Protein AF-A0A2D4J3Z2-F1 (afdb_monomer_lite)

Structure (mmCIF, N/CA/C/O backbone):
data_AF-A0A2D4J3Z2-F1
#
_entry.id   AF-A0A2D4J3Z2-F1
#
loop_
_atom_site.group_PDB
_atom_site.id
_atom_site.type_symbol
_atom_site.label_atom_id
_atom_site.label_alt_id
_atom_site.label_comp_id
_atom_site.label_asym_id
_atom_site.label_entity_id
_atom_site.label_seq_id
_atom_site.pdbx_PDB_ins_code
_atom_site.Cartn_x
_atom_site.Cartn_y
_atom_site.Cartn_z
_atom_site.occupancy
_atom_site.B_iso_or_equiv
_atom_site.auth_seq_id
_atom_site.auth_comp_id
_atom_site.auth_asym_id
_atom_site.auth_atom_id
_atom_site.pdbx_PDB_model_num
ATOM 1 N N . HIS A 1 1 ? -39.615 45.352 57.854 1.00 36.78 1 HIS A N 1
ATOM 2 C CA . HIS A 1 1 ? -40.817 44.498 57.747 1.00 36.78 1 HIS A CA 1
ATOM 3 C C . HIS A 1 1 ? -41.116 44.339 56.258 1.00 36.78 1 HIS A C 1
ATOM 5 O O . HIS A 1 1 ? -41.434 45.334 55.634 1.00 36.78 1 HIS A O 1
ATOM 11 N N . ALA A 1 2 ? -40.663 43.279 55.585 1.00 36.31 2 ALA A N 1
ATOM 12 C CA . ALA A 1 2 ? -41.129 41.881 55.626 1.00 36.31 2 ALA A CA 1
ATOM 13 C C . ALA A 1 2 ? -42.426 41.655 54.816 1.00 36.31 2 ALA A C 1
ATOM 15 O O . ALA A 1 2 ? -43.430 42.301 55.087 1.00 36.31 2 ALA A O 1
ATOM 16 N N . GLY A 1 3 ? -42.370 40.702 53.870 1.00 33.03 3 GLY A N 1
ATOM 17 C CA . GLY A 1 3 ? -43.503 40.139 53.111 1.00 33.03 3 GLY A CA 1
ATOM 18 C C . GLY A 1 3 ? -43.279 40.189 51.590 1.00 33.03 3 GLY A C 1
ATOM 19 O O . GLY A 1 3 ? -43.620 41.178 50.965 1.00 33.03 3 GLY A O 1
ATOM 20 N N . SER A 1 4 ? -42.522 39.285 50.957 1.00 42.84 4 SER A N 1
ATOM 21 C CA . SER A 1 4 ? -42.882 37.905 50.560 1.00 42.84 4 SER A CA 1
ATOM 22 C C . SER A 1 4 ? -44.196 37.770 49.775 1.00 42.84 4 SER A C 1
ATOM 24 O O . SER A 1 4 ? -45.280 37.807 50.353 1.00 42.84 4 SER A O 1
ATOM 26 N N . ASN A 1 5 ? -44.091 37.466 48.477 1.00 34.06 5 ASN A N 1
ATOM 27 C CA . ASN A 1 5 ? -45.040 36.570 47.821 1.00 34.06 5 ASN A CA 1
ATOM 28 C C . ASN A 1 5 ? -44.344 35.735 46.738 1.00 34.06 5 ASN A C 1
ATOM 30 O O . ASN A 1 5 ? -43.561 36.247 45.941 1.00 34.06 5 ASN A O 1
ATOM 34 N N . ALA A 1 6 ? -44.613 34.433 46.781 1.00 47.19 6 ALA A N 1
ATOM 35 C CA . ALA A 1 6 ? -44.009 33.382 45.982 1.00 47.19 6 ALA A CA 1
ATOM 36 C C . ALA A 1 6 ? -44.946 32.937 44.854 1.00 47.19 6 ALA A C 1
ATOM 38 O O . ALA A 1 6 ? -46.160 32.900 45.043 1.00 47.19 6 ALA A O 1
ATOM 39 N N . LYS A 1 7 ? -44.346 32.554 43.721 1.00 41.69 7 LYS A N 1
ATOM 40 C CA . LYS A 1 7 ? -44.797 31.639 42.644 1.00 41.69 7 LYS A CA 1
ATOM 41 C C . LYS A 1 7 ? -43.914 32.003 41.436 1.00 41.69 7 LYS A C 1
ATOM 43 O O . LYS A 1 7 ? -43.769 33.182 41.145 1.00 41.69 7 LYS A O 1
ATOM 48 N N . LYS A 1 8 ? -43.281 31.099 40.687 1.00 41.03 8 LYS A N 1
ATOM 49 C CA . LYS A 1 8 ? -43.836 29.953 39.953 1.00 41.03 8 LYS A CA 1
ATOM 50 C C . LYS A 1 8 ? -42.706 28.970 39.607 1.00 41.03 8 LYS A C 1
ATOM 52 O O . LYS A 1 8 ? -41.550 29.361 39.477 1.00 41.03 8 LYS A O 1
ATOM 57 N N . GLU A 1 9 ? -43.103 27.717 39.471 1.00 39.44 9 GLU A N 1
ATOM 58 C CA . GLU A 1 9 ? -42.341 26.520 39.116 1.00 39.44 9 GLU A CA 1
ATOM 59 C C . GLU A 1 9 ? -41.675 26.606 37.731 1.00 39.44 9 GLU A C 1
ATOM 61 O O . GLU A 1 9 ? -42.229 27.232 36.832 1.00 39.44 9 GLU A O 1
ATOM 66 N N . ALA A 1 10 ? -40.546 25.912 37.546 1.00 36.78 10 ALA A N 1
ATOM 67 C CA . ALA A 1 10 ? -40.244 25.128 36.341 1.00 36.78 10 ALA A CA 1
ATOM 68 C C . ALA A 1 10 ? -38.898 24.407 36.508 1.00 36.78 10 ALA A C 1
ATOM 70 O O . ALA A 1 10 ? -37.820 24.989 36.403 1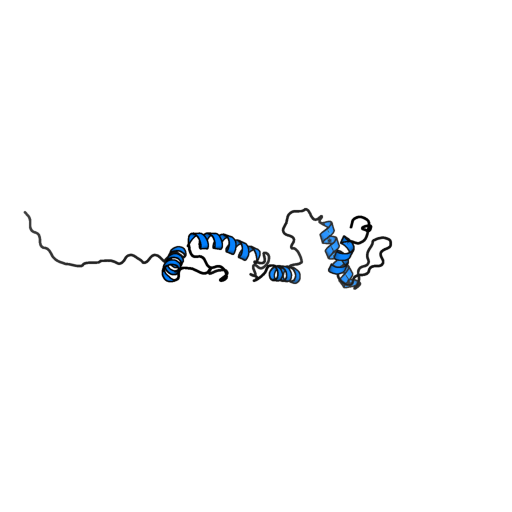.00 36.78 10 ALA A O 1
ATOM 71 N N . THR A 1 11 ? -38.990 23.106 36.754 1.00 48.47 11 THR A N 1
ATOM 72 C CA . THR A 1 11 ? -37.923 22.125 36.579 1.00 48.47 11 THR A CA 1
ATOM 73 C C . THR A 1 11 ? -37.389 22.208 35.149 1.00 48.47 11 THR A C 1
ATOM 75 O O . THR A 1 11 ? -38.093 21.862 34.205 1.00 48.47 11 THR A O 1
ATOM 78 N N . ALA A 1 12 ? -36.140 22.635 34.981 1.00 38.44 12 ALA A N 1
ATOM 79 C CA . ALA A 1 12 ? -35.404 22.494 33.731 1.00 38.44 12 ALA A CA 1
ATOM 80 C C . ALA A 1 12 ? -34.186 21.603 33.987 1.00 38.44 12 ALA A C 1
ATOM 82 O O . ALA A 1 12 ? -33.079 22.076 34.238 1.00 38.44 12 ALA A O 1
ATOM 83 N N . LEU A 1 13 ? -34.409 20.287 33.934 1.00 46.94 13 LEU A N 1
ATOM 84 C CA . LEU A 1 13 ? -33.340 19.324 33.688 1.00 46.94 13 LEU A CA 1
ATOM 85 C C . LEU A 1 13 ? -32.923 19.508 32.219 1.00 46.94 13 LEU A C 1
ATOM 87 O O . LEU A 1 13 ? -33.431 18.845 31.318 1.00 46.94 13 LEU A O 1
ATOM 91 N N . ALA A 1 14 ? -32.065 20.494 31.966 1.00 40.78 14 ALA A N 1
ATOM 92 C CA . ALA A 1 14 ? -31.481 20.713 30.653 1.00 40.78 14 ALA A CA 1
ATOM 93 C C . ALA A 1 14 ? -30.389 19.661 30.437 1.00 40.78 14 ALA A C 1
ATOM 95 O O . ALA A 1 14 ? -29.304 19.716 31.015 1.00 40.78 14 ALA A O 1
ATOM 96 N N . THR A 1 15 ? -30.744 18.663 29.636 1.00 45.69 15 THR A N 1
ATOM 97 C CA . THR A 1 15 ? -29.889 17.621 29.078 1.00 45.69 15 THR A CA 1
ATOM 98 C C . THR A 1 15 ? -28.578 18.226 28.574 1.00 45.69 15 THR A C 1
ATOM 100 O O . THR A 1 15 ? -28.581 19.105 27.714 1.00 45.69 15 THR A O 1
ATOM 103 N N . ALA A 1 16 ? -27.457 17.763 29.131 1.00 46.62 16 ALA A N 1
ATOM 104 C CA . ALA A 1 16 ? -26.128 18.140 28.674 1.00 46.62 16 ALA A CA 1
ATOM 105 C C . ALA A 1 16 ? -25.961 17.804 27.174 1.00 46.62 16 ALA A C 1
ATOM 107 O O . ALA A 1 16 ? -26.486 16.778 26.725 1.00 46.62 16 ALA A O 1
ATOM 108 N N . PRO A 1 17 ? -25.226 18.622 26.396 1.00 49.53 17 PRO A N 1
ATOM 109 C CA . PRO A 1 17 ? -24.948 18.325 25.000 1.00 49.53 17 PRO A CA 1
ATOM 110 C C . PRO A 1 17 ? -24.193 17.000 24.929 1.00 49.53 17 PRO A C 1
ATOM 112 O O . PRO A 1 17 ? -23.144 16.845 25.553 1.00 49.53 17 PRO A O 1
ATOM 115 N N . SER A 1 18 ? -24.739 16.038 24.191 1.00 50.91 18 SER A N 1
ATOM 116 C CA . SER A 1 18 ? -24.077 14.772 23.908 1.00 50.91 18 SER A CA 1
ATOM 117 C C . SER A 1 18 ? -22.764 15.070 23.187 1.00 50.91 18 SER A C 1
ATOM 119 O O . SER A 1 18 ? -22.762 15.452 22.017 1.00 50.91 18 SER A O 1
ATOM 121 N N . THR A 1 19 ? -21.648 14.948 23.900 1.00 57.59 19 THR A N 1
ATOM 122 C CA . THR A 1 19 ? -20.306 14.981 23.322 1.00 57.59 19 THR A CA 1
ATOM 123 C C . THR A 1 19 ? -20.270 13.964 22.179 1.00 57.59 19 THR A C 1
ATOM 125 O O . THR A 1 19 ? -20.755 12.844 22.373 1.00 57.59 19 THR A O 1
ATOM 128 N N . PRO A 1 20 ? -19.756 14.308 20.981 1.00 57.22 20 PRO A N 1
ATOM 129 C CA . PRO A 1 20 ? -19.585 13.319 19.928 1.00 57.22 20 PRO A CA 1
ATOM 130 C C . PRO A 1 20 ? -18.713 12.199 20.492 1.00 57.22 20 PRO A C 1
ATOM 132 O O . PRO A 1 20 ? -17.573 12.449 20.881 1.00 57.22 20 PRO A O 1
ATOM 135 N N . ALA A 1 21 ? -19.292 11.000 20.600 1.00 68.81 21 ALA A N 1
ATOM 136 C CA . ALA A 1 21 ? -18.609 9.840 21.148 1.00 68.81 21 ALA A CA 1
ATOM 137 C C . ALA A 1 21 ? -17.276 9.678 20.418 1.00 68.81 21 ALA A C 1
ATOM 139 O O . ALA A 1 21 ? -17.223 9.599 19.185 1.00 68.81 21 ALA A O 1
ATOM 140 N N . THR A 1 22 ? -16.194 9.690 21.182 1.00 84.75 22 THR A N 1
ATOM 141 C CA . THR A 1 22 ? -14.853 9.498 20.654 1.00 84.75 22 THR A CA 1
ATOM 142 C C . THR A 1 22 ? -14.777 8.133 19.954 1.00 84.75 22 THR A C 1
ATOM 144 O O . THR A 1 22 ? -15.471 7.187 20.348 1.00 84.75 22 THR A O 1
ATOM 147 N N . PRO A 1 23 ? -13.924 7.974 18.925 1.00 87.25 23 PRO A N 1
ATOM 148 C CA . PRO A 1 23 ? -13.735 6.681 18.265 1.00 87.25 23 PRO A CA 1
ATOM 149 C C . PRO A 1 23 ? -13.405 5.556 19.258 1.00 87.25 23 PRO A C 1
ATOM 151 O O . PRO A 1 23 ? -13.838 4.419 19.090 1.00 87.25 23 PRO A O 1
ATOM 154 N N . GLU A 1 24 ? -12.691 5.894 20.335 1.00 90.19 24 GLU A N 1
ATOM 155 C CA . GLU A 1 24 ? -12.331 4.978 21.415 1.00 90.19 24 GLU A CA 1
ATOM 156 C C . GLU A 1 24 ? -13.558 4.488 22.198 1.00 90.19 24 GLU A C 1
ATOM 158 O O . GLU A 1 24 ? -13.679 3.282 22.415 1.00 90.19 24 GLU A O 1
ATOM 163 N N . GLU A 1 25 ? -14.497 5.368 22.554 1.00 92.06 25 GLU A N 1
ATOM 164 C CA . GLU A 1 25 ? -15.755 4.994 23.225 1.00 92.06 25 GLU A CA 1
ATOM 165 C C . GLU A 1 25 ? -16.629 4.102 22.336 1.00 92.06 25 GLU A C 1
ATOM 167 O O . GLU A 1 25 ? -17.225 3.130 22.808 1.00 92.06 25 GLU A O 1
ATOM 172 N N . GLN A 1 26 ? -16.673 4.378 21.030 1.00 93.12 26 GLN A N 1
ATOM 173 C CA . GLN A 1 26 ? -17.387 3.526 20.080 1.00 93.12 26 GLN A CA 1
ATOM 174 C C . GLN A 1 26 ? -16.783 2.115 20.035 1.00 93.12 26 GLN A C 1
ATOM 176 O O . GLN A 1 26 ? -17.516 1.124 20.084 1.00 93.12 26 GLN A O 1
ATOM 181 N N . TRP A 1 27 ? -15.454 1.998 19.981 1.00 94.50 27 TRP A N 1
ATOM 182 C CA . TRP A 1 27 ? -14.785 0.696 20.014 1.00 94.50 27 TRP A CA 1
ATOM 183 C C . TRP A 1 27 ? -14.975 -0.020 21.350 1.00 94.50 27 TRP A C 1
ATOM 185 O O . TRP A 1 27 ? -15.181 -1.231 21.347 1.00 94.50 27 TRP A O 1
ATOM 195 N N . GLN A 1 28 ? -14.951 0.702 22.477 1.00 94.50 28 GLN A N 1
ATOM 196 C CA . GLN A 1 28 ? -15.225 0.129 23.800 1.00 94.50 28 GLN A CA 1
ATOM 197 C C . GLN A 1 28 ? -16.616 -0.505 23.857 1.00 94.50 28 GLN A C 1
ATOM 199 O O . GLN A 1 28 ? -16.739 -1.641 24.313 1.00 94.50 28 GLN A O 1
ATOM 204 N N . ARG A 1 29 ? -17.645 0.180 23.344 1.00 94.94 29 ARG A N 1
ATOM 205 C CA . ARG A 1 29 ? -19.015 -0.359 23.288 1.00 94.94 29 ARG A CA 1
ATOM 206 C C . ARG A 1 29 ? -19.090 -1.624 22.436 1.00 94.94 29 ARG A C 1
ATOM 208 O O . ARG A 1 29 ? -19.598 -2.634 22.908 1.00 94.94 29 ARG A O 1
ATOM 215 N N . ILE A 1 30 ? -18.496 -1.604 21.239 1.00 94.31 30 ILE A N 1
ATOM 216 C CA . ILE A 1 30 ? -18.471 -2.770 20.340 1.00 94.31 30 ILE A CA 1
ATOM 217 C C . ILE A 1 30 ? -17.750 -3.955 20.991 1.00 94.31 30 ILE A C 1
ATOM 219 O O . ILE A 1 30 ? -18.227 -5.079 20.897 1.00 94.31 30 ILE A O 1
ATOM 223 N N . ILE A 1 31 ? -16.627 -3.723 21.672 1.00 95.31 31 ILE A N 1
ATOM 224 C CA . ILE A 1 31 ? -15.909 -4.780 22.393 1.00 95.31 31 ILE A CA 1
ATOM 225 C C . ILE A 1 31 ? -16.760 -5.334 23.540 1.00 95.31 31 ILE A C 1
ATOM 227 O O . ILE A 1 31 ? -16.778 -6.543 23.737 1.00 95.31 31 ILE A O 1
ATOM 231 N N . ASN A 1 32 ? -17.472 -4.487 24.284 1.00 94.81 32 ASN A N 1
ATOM 232 C CA . ASN A 1 32 ? -18.326 -4.940 25.382 1.00 94.81 32 ASN A CA 1
ATOM 233 C C . ASN A 1 32 ? -19.526 -5.768 24.888 1.00 94.81 32 ASN A C 1
ATOM 235 O O . ASN A 1 32 ? -19.910 -6.736 25.533 1.00 94.81 32 ASN A O 1
ATOM 239 N N . GLU A 1 33 ? -20.103 -5.404 23.740 1.00 96.00 33 GLU A N 1
ATOM 240 C CA . GLU A 1 33 ? -21.270 -6.085 23.162 1.00 96.00 33 GLU A CA 1
ATOM 241 C C . GLU A 1 33 ? -20.902 -7.326 22.334 1.00 96.00 33 GLU A C 1
ATOM 243 O O . GLU A 1 33 ? -21.590 -8.342 22.401 1.00 96.00 33 GLU A O 1
ATOM 248 N N . LYS A 1 34 ? -19.833 -7.253 21.529 1.00 94.81 34 LYS A N 1
ATOM 249 C CA . LYS A 1 34 ? -19.440 -8.286 20.550 1.00 94.81 34 LYS A CA 1
ATOM 250 C C . LYS A 1 34 ? -18.157 -9.036 20.914 1.00 94.81 34 LYS A C 1
ATOM 252 O O . LYS A 1 34 ? -17.786 -9.970 20.213 1.00 94.81 34 LYS A O 1
ATOM 257 N N . GLY A 1 35 ? -17.447 -8.625 21.962 1.00 94.69 35 GLY A N 1
ATOM 258 C CA . GLY A 1 35 ? -16.174 -9.214 22.396 1.00 94.69 35 GLY A CA 1
ATOM 259 C C . GLY A 1 35 ? -14.943 -8.756 21.604 1.00 94.69 35 GLY A C 1
ATOM 260 O O . GLY A 1 35 ? -13.816 -8.886 22.086 1.00 94.69 35 GLY A O 1
ATOM 261 N N . GLU A 1 36 ? -15.120 -8.198 20.404 1.00 95.31 36 GLU A N 1
ATOM 262 C CA . GLU A 1 36 ? -14.032 -7.728 19.549 1.00 95.31 36 GLU A CA 1
ATOM 263 C C . GLU A 1 36 ? -14.473 -6.632 18.574 1.00 95.31 36 GLU A C 1
ATOM 265 O O . GLU A 1 36 ? -15.648 -6.487 18.243 1.00 95.31 36 GLU A O 1
ATOM 270 N N . VAL A 1 37 ? -13.500 -5.871 18.081 1.00 96.38 37 VAL A N 1
ATOM 271 C CA . VAL A 1 37 ? -13.685 -4.818 17.079 1.00 96.38 37 VAL A CA 1
ATOM 272 C C . VAL A 1 37 ? -12.672 -4.995 15.949 1.00 96.38 37 VAL A C 1
ATOM 274 O O . VAL A 1 37 ? -11.491 -5.256 16.190 1.00 96.38 37 VAL A O 1
ATOM 277 N N . ALA A 1 38 ? -13.129 -4.860 14.704 1.00 96.25 38 ALA A N 1
ATOM 278 C CA . ALA A 1 38 ? -12.273 -4.882 13.522 1.00 96.25 38 ALA A CA 1
ATOM 279 C C . ALA A 1 38 ? -11.643 -3.507 13.270 1.00 96.25 38 ALA A C 1
ATOM 281 O O . ALA A 1 38 ? -12.263 -2.469 13.502 1.00 96.25 38 ALA A O 1
ATOM 282 N N . CYS A 1 39 ? -10.417 -3.487 12.749 1.00 94.56 39 CYS A N 1
ATOM 283 C CA . CYS A 1 39 ? -9.786 -2.251 12.308 1.00 94.56 39 CYS A CA 1
ATOM 284 C C . CYS A 1 39 ? -10.585 -1.612 11.158 1.00 94.56 39 CYS A C 1
ATOM 286 O O . CYS A 1 39 ? -10.739 -2.255 10.120 1.00 94.56 39 CYS A O 1
ATOM 288 N N . PRO A 1 40 ? -11.011 -0.340 11.266 1.00 92.38 40 PRO A N 1
ATOM 289 C CA . PRO A 1 40 ? -11.771 0.325 10.204 1.00 92.38 40 PRO A CA 1
ATOM 290 C C . PRO A 1 40 ? -10.927 0.611 8.952 1.00 92.38 40 PRO A C 1
ATOM 292 O O . PRO A 1 40 ? -11.468 0.813 7.872 1.00 92.38 40 PRO A O 1
ATOM 295 N N . THR A 1 41 ? -9.598 0.631 9.087 1.00 90.19 41 THR A N 1
ATOM 296 C CA . THR A 1 41 ? -8.672 0.942 7.993 1.00 90.19 41 THR A CA 1
ATOM 297 C C . THR A 1 41 ? -8.338 -0.282 7.149 1.00 90.19 41 THR A C 1
ATOM 299 O O . THR A 1 41 ? -8.313 -0.192 5.925 1.00 90.19 41 THR A O 1
ATOM 302 N N . CYS A 1 42 ? -8.045 -1.424 7.781 1.00 90.62 42 CYS A N 1
ATOM 303 C CA . CYS A 1 42 ? -7.653 -2.633 7.052 1.00 90.62 42 CYS A CA 1
ATOM 304 C C . CYS A 1 42 ? -8.731 -3.717 7.013 1.00 90.62 42 CYS A C 1
ATOM 306 O O . CYS A 1 42 ? -8.632 -4.605 6.171 1.00 90.62 42 CYS A O 1
ATOM 308 N N . GLY A 1 43 ? -9.707 -3.706 7.925 1.00 92.31 43 GLY A N 1
ATOM 309 C CA . GLY A 1 43 ? -10.748 -4.733 8.062 1.00 92.31 43 GLY A CA 1
ATOM 310 C C . GLY A 1 43 ? -10.252 -6.135 8.449 1.00 92.31 43 GLY A C 1
ATOM 311 O O . GLY A 1 43 ? -11.044 -6.952 8.895 1.00 92.31 43 GLY A O 1
ATOM 312 N N . MET A 1 44 ? -8.953 -6.417 8.305 1.00 90.88 44 MET A N 1
ATOM 313 C CA . MET A 1 44 ? -8.365 -7.752 8.462 1.00 90.88 44 MET A CA 1
ATOM 314 C C . MET A 1 44 ? -7.978 -8.096 9.900 1.00 90.88 44 MET A C 1
ATOM 316 O O . MET A 1 44 ? -7.901 -9.269 10.246 1.00 90.88 44 MET A O 1
ATOM 320 N N . ILE A 1 45 ? -7.690 -7.095 10.733 1.00 93.56 45 ILE A N 1
ATOM 321 C CA . ILE A 1 45 ? -7.248 -7.315 12.112 1.00 93.56 45 ILE A CA 1
ATOM 322 C C . ILE A 1 45 ? -8.387 -6.981 13.065 1.00 93.56 45 ILE A C 1
ATOM 324 O O . ILE A 1 45 ? -8.863 -5.844 13.081 1.00 93.56 45 ILE A O 1
ATOM 328 N N . THR A 1 46 ? -8.770 -7.947 13.898 1.00 96.25 46 THR A N 1
ATOM 329 C CA . THR A 1 46 ? -9.692 -7.745 15.019 1.00 96.25 46 THR A CA 1
ATOM 330 C C . THR A 1 46 ? -8.941 -7.723 16.347 1.00 96.25 46 THR A C 1
ATOM 332 O O . THR A 1 46 ? -7.868 -8.319 16.501 1.00 96.25 46 THR A O 1
ATOM 335 N N . ARG A 1 47 ? -9.455 -6.962 17.318 1.00 96.25 47 ARG A N 1
ATOM 336 C CA . ARG A 1 47 ? -8.871 -6.835 18.661 1.00 96.25 47 ARG A CA 1
ATOM 337 C C . ARG A 1 47 ? -9.960 -6.850 19.726 1.00 96.25 47 ARG A C 1
ATOM 339 O O . ARG A 1 47 ? -11.020 -6.265 19.548 1.00 96.25 47 ARG A O 1
ATOM 346 N N . LYS A 1 48 ? -9.647 -7.477 20.861 1.00 95.88 48 LYS A N 1
ATOM 347 C CA . LYS A 1 48 ? -10.531 -7.599 22.034 1.00 95.88 48 LYS A CA 1
ATOM 348 C C . LYS A 1 48 ? -10.386 -6.454 23.039 1.00 95.88 48 LYS A C 1
ATOM 350 O O . LYS A 1 48 ? -11.067 -6.428 24.049 1.00 95.88 48 LYS A O 1
ATOM 355 N N . THR A 1 49 ? -9.448 -5.532 22.815 1.00 94.75 49 THR A N 1
ATOM 356 C CA . THR A 1 49 ? -9.205 -4.385 23.699 1.00 94.75 49 THR A CA 1
ATOM 357 C C . THR A 1 49 ? -8.954 -3.129 22.878 1.00 94.75 49 THR A C 1
ATOM 359 O O . THR A 1 49 ? -8.326 -3.186 21.816 1.00 94.75 49 THR A O 1
ATOM 362 N N . VAL A 1 50 ? -9.393 -1.978 23.393 1.00 94.81 50 VAL A N 1
ATOM 363 C CA . VAL A 1 50 ? -9.166 -0.680 22.736 1.00 94.81 50 VAL A CA 1
ATOM 364 C C . VAL A 1 50 ? -7.687 -0.338 22.660 1.00 94.81 50 VAL A C 1
ATOM 366 O O . VAL A 1 50 ? -7.224 0.091 21.610 1.00 94.81 50 VAL A O 1
ATOM 369 N N . LEU A 1 51 ? -6.909 -0.627 23.707 1.00 94.19 51 LEU A N 1
ATOM 370 C CA . LEU A 1 51 ? -5.454 -0.454 23.672 1.00 94.19 51 LEU A CA 1
ATOM 371 C C . LEU A 1 51 ? -4.810 -1.294 22.553 1.00 94.19 51 LEU A C 1
ATOM 373 O O . LEU A 1 51 ? -3.923 -0.818 21.844 1.00 94.19 51 LEU A O 1
ATOM 377 N N . GLY A 1 52 ? -5.260 -2.542 22.383 1.00 94.62 52 GLY A N 1
ATOM 378 C CA . GLY A 1 52 ? -4.768 -3.43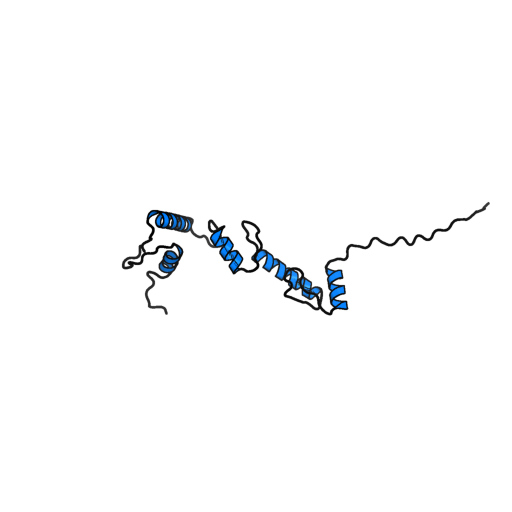3 21.335 1.00 94.62 52 GLY A CA 1
ATOM 379 C C . GLY A 1 52 ? -5.105 -2.925 19.935 1.00 94.62 52 GLY A C 1
ATOM 380 O O . GLY A 1 52 ? -4.258 -2.989 19.040 1.00 94.62 52 GLY A O 1
ATOM 381 N N . LEU A 1 53 ? -6.314 -2.384 19.749 1.00 95.88 53 LEU A N 1
ATOM 382 C CA . LEU A 1 53 ? -6.702 -1.745 18.494 1.00 95.88 53 LEU A CA 1
ATOM 383 C C . LEU A 1 53 ? -5.894 -0.467 18.241 1.00 95.88 53 LEU A C 1
ATOM 385 O O . LEU A 1 53 ? -5.366 -0.309 17.145 1.00 95.88 53 LEU A O 1
ATOM 389 N N . LYS A 1 54 ? -5.715 0.392 19.249 1.00 94.50 54 LYS A N 1
ATOM 390 C CA . LYS A 1 54 ? -4.954 1.647 19.146 1.00 94.50 54 LYS A CA 1
ATOM 391 C C . LYS A 1 54 ? -3.518 1.403 18.680 1.00 94.50 54 LYS A C 1
ATOM 393 O O . LYS A 1 54 ? -3.096 1.978 17.682 1.00 94.50 54 LYS A O 1
ATOM 398 N N . LYS A 1 55 ? -2.820 0.449 19.306 1.00 95.56 55 LYS A N 1
ATOM 399 C CA . LYS A 1 55 ? -1.475 0.018 18.875 1.00 95.56 55 LYS A CA 1
ATOM 400 C C . LYS A 1 55 ? -1.464 -0.503 17.439 1.00 95.56 55 LYS A C 1
ATOM 402 O O . LYS A 1 55 ? -0.548 -0.226 16.670 1.00 95.56 55 LYS A O 1
ATOM 407 N N . HIS A 1 56 ? -2.485 -1.273 17.057 1.00 94.81 56 HIS A N 1
ATOM 408 C CA . HIS A 1 56 ? -2.613 -1.729 15.678 1.00 94.81 56 HIS A CA 1
ATOM 409 C C . HIS A 1 56 ? -2.810 -0.560 14.707 1.00 94.81 56 HIS A C 1
ATOM 411 O O . HIS A 1 56 ? -2.207 -0.579 13.640 1.00 94.81 56 HIS A O 1
ATOM 417 N N . MET A 1 57 ? -3.603 0.453 15.058 1.00 95.06 57 MET A N 1
ATOM 418 C CA . MET A 1 57 ? -3.860 1.601 14.186 1.00 95.06 57 MET A CA 1
ATOM 419 C C . MET A 1 57 ? -2.593 2.391 13.867 1.00 95.06 57 MET A C 1
ATOM 421 O O . MET A 1 57 ? -2.416 2.777 12.716 1.00 95.06 57 MET A O 1
ATOM 425 N N . GLU A 1 58 ? -1.677 2.554 14.822 1.00 94.00 58 GLU A N 1
ATOM 426 C CA . GLU A 1 58 ? -0.383 3.208 14.572 1.00 94.00 58 GLU A CA 1
ATOM 427 C C . GLU A 1 58 ? 0.436 2.466 13.503 1.00 94.00 58 GLU A C 1
ATOM 429 O O . GLU A 1 58 ? 1.014 3.074 12.600 1.00 94.00 58 GLU A O 1
ATOM 434 N N . VAL A 1 59 ? 0.459 1.131 13.570 1.00 93.62 59 VAL A N 1
ATOM 435 C CA . VAL A 1 59 ? 1.148 0.286 12.580 1.00 93.62 59 VAL A CA 1
ATOM 436 C C . VAL A 1 59 ? 0.389 0.267 11.254 1.00 93.62 59 VAL A C 1
ATOM 438 O O . VAL A 1 59 ? 0.992 0.380 10.188 1.00 93.62 59 VAL A O 1
ATOM 441 N N . CYS A 1 60 ? -0.936 0.151 11.305 1.00 93.81 60 CYS A N 1
ATOM 442 C CA . CYS A 1 60 ? -1.799 0.123 10.134 1.00 93.81 60 CYS A CA 1
ATOM 443 C C . CYS A 1 60 ? -1.689 1.424 9.337 1.00 93.81 60 CYS A C 1
ATOM 445 O O . CYS A 1 60 ? -1.592 1.377 8.114 1.00 93.81 60 CYS A O 1
ATOM 447 N N . GLN A 1 61 ? -1.636 2.570 10.015 1.00 91.62 61 GLN A N 1
ATOM 448 C CA . GLN A 1 61 ? -1.445 3.871 9.386 1.00 91.62 61 GLN A CA 1
ATOM 449 C C . GLN A 1 61 ? -0.092 3.941 8.670 1.00 91.62 61 GLN A C 1
ATOM 451 O O . GLN A 1 61 ? -0.046 4.262 7.486 1.00 91.62 61 GLN A O 1
ATOM 456 N N . LYS A 1 62 ? 0.998 3.527 9.331 1.00 91.00 62 LYS A N 1
ATOM 457 C CA . LYS A 1 62 ? 2.328 3.459 8.698 1.00 91.00 62 LYS A CA 1
ATOM 458 C C . LYS A 1 62 ? 2.333 2.566 7.458 1.00 91.00 62 LYS A C 1
ATOM 460 O O . LYS A 1 62 ? 2.948 2.916 6.454 1.00 91.00 62 LYS A O 1
ATOM 465 N N . LEU A 1 63 ? 1.635 1.430 7.504 1.00 91.06 63 LEU A N 1
ATOM 466 C CA . LEU A 1 63 ? 1.485 0.554 6.343 1.00 91.06 63 LEU A CA 1
ATOM 467 C C . LEU A 1 63 ? 0.673 1.220 5.227 1.00 91.06 63 LEU A C 1
ATOM 469 O O . LEU A 1 63 ? 1.076 1.140 4.071 1.00 91.06 63 LEU A O 1
ATOM 473 N N . GLN A 1 64 ? -0.424 1.912 5.542 1.00 90.56 64 GLN A N 1
ATOM 474 C CA . GLN A 1 64 ? -1.183 2.674 4.545 1.00 90.56 64 GLN A CA 1
ATOM 475 C C . GLN A 1 64 ? -0.323 3.759 3.894 1.00 90.56 64 GLN A C 1
ATOM 477 O O . GLN A 1 64 ? -0.350 3.904 2.674 1.00 90.56 64 GLN A O 1
ATOM 482 N N . ASP A 1 65 ? 0.475 4.491 4.666 1.00 88.94 65 ASP A N 1
ATOM 483 C CA . ASP A 1 65 ? 1.352 5.522 4.110 1.00 88.94 65 ASP A CA 1
ATOM 484 C C . ASP A 1 65 ? 2.484 4.922 3.269 1.00 88.94 65 ASP A C 1
ATOM 486 O O . ASP A 1 65 ? 2.798 5.447 2.202 1.00 88.94 65 ASP A O 1
ATOM 490 N N . ALA A 1 66 ? 3.022 3.763 3.659 1.00 89.50 66 ALA A N 1
ATOM 491 C CA . ALA A 1 66 ? 3.988 3.021 2.846 1.00 89.50 66 ALA A CA 1
ATOM 492 C C . ALA A 1 66 ? 3.396 2.489 1.526 1.00 89.50 66 ALA A C 1
ATOM 494 O O . ALA A 1 66 ? 4.136 2.225 0.578 1.00 89.50 66 ALA A O 1
ATOM 495 N N . LEU A 1 67 ? 2.072 2.324 1.454 1.00 92.75 67 LEU A N 1
ATOM 496 C CA . LEU A 1 67 ? 1.341 1.918 0.251 1.00 92.75 67 LEU A CA 1
ATOM 497 C C . LEU A 1 67 ? 0.787 3.105 -0.549 1.00 92.75 67 LEU A C 1
ATOM 499 O O . LEU A 1 67 ? 0.087 2.906 -1.546 1.00 92.75 67 LEU A O 1
ATOM 503 N N . LYS A 1 68 ? 1.108 4.337 -0.152 1.00 92.50 68 LYS A N 1
ATOM 504 C CA . LYS A 1 68 ? 0.724 5.553 -0.861 1.00 92.50 68 LYS A CA 1
ATOM 505 C C . LYS A 1 68 ? 1.863 6.018 -1.765 1.00 92.50 68 LYS A C 1
ATOM 507 O O . LYS A 1 68 ? 3.018 6.110 -1.358 1.00 92.50 68 LYS A O 1
ATOM 512 N N . CYS A 1 69 ? 1.539 6.344 -3.011 1.00 90.81 69 CYS A N 1
ATOM 513 C CA . CYS A 1 69 ? 2.514 6.893 -3.942 1.00 90.81 69 CYS A CA 1
ATOM 514 C C . CYS A 1 69 ? 2.939 8.292 -3.508 1.00 90.81 69 CYS A C 1
ATOM 516 O O . CYS A 1 69 ? 2.106 9.177 -3.335 1.00 90.81 69 CYS A O 1
ATOM 518 N N . GLN A 1 70 ? 4.242 8.531 -3.386 1.00 87.56 70 GLN A N 1
ATOM 519 C CA . GLN A 1 70 ? 4.730 9.819 -2.899 1.00 87.56 70 GLN A CA 1
ATOM 520 C C . GLN A 1 70 ? 4.608 10.953 -3.922 1.00 87.56 70 GLN A C 1
ATOM 522 O O . GLN A 1 70 ? 4.524 12.106 -3.501 1.00 87.56 70 GLN A O 1
ATOM 527 N N . HIS A 1 71 ? 4.515 10.625 -5.216 1.00 85.38 71 HIS A N 1
ATOM 528 C CA . HIS A 1 71 ? 4.418 11.589 -6.318 1.00 85.38 71 HIS A CA 1
ATOM 529 C C . HIS A 1 71 ? 2.992 12.064 -6.587 1.00 85.38 71 HIS A C 1
ATOM 531 O O . HIS A 1 71 ? 2.778 13.254 -6.777 1.00 85.38 71 HIS A O 1
ATOM 537 N N . CYS A 1 72 ? 2.017 11.152 -6.589 1.00 88.56 72 CYS A N 1
ATOM 538 C CA . CYS A 1 72 ? 0.626 11.467 -6.937 1.00 88.56 72 CYS A CA 1
ATOM 539 C C . CYS A 1 72 ? -0.381 11.175 -5.815 1.00 88.56 72 CYS A C 1
ATOM 541 O O . CYS A 1 72 ? -1.583 11.317 -6.014 1.00 88.56 72 CYS A O 1
ATOM 543 N N . LYS A 1 73 ? 0.092 10.722 -4.646 1.00 87.12 73 LYS A N 1
ATOM 544 C CA . LYS A 1 73 ? -0.714 10.379 -3.460 1.00 87.12 73 LYS A CA 1
ATOM 545 C C . LYS A 1 73 ? -1.777 9.290 -3.671 1.00 87.12 73 LYS A C 1
ATOM 547 O O . LYS A 1 73 ? -2.585 9.063 -2.774 1.00 87.12 73 LYS A O 1
ATOM 552 N N . LYS A 1 74 ? -1.736 8.546 -4.788 1.00 89.38 74 LYS A N 1
ATOM 553 C CA . LYS A 1 74 ? -2.588 7.364 -5.007 1.00 89.38 74 LYS A CA 1
ATOM 554 C C . LYS A 1 74 ? -2.307 6.281 -3.959 1.00 89.38 74 LYS A C 1
ATOM 556 O O . LYS A 1 74 ? -1.151 5.944 -3.711 1.00 89.38 74 LYS A O 1
ATOM 561 N N . GLN A 1 75 ? -3.369 5.742 -3.365 1.00 90.81 75 GLN A N 1
ATOM 562 C CA . GLN A 1 75 ? -3.341 4.648 -2.390 1.00 90.81 75 GLN A CA 1
ATOM 563 C C . GLN A 1 75 ? -3.375 3.300 -3.123 1.00 90.81 75 GLN A C 1
ATOM 565 O O . GLN A 1 75 ? -4.214 3.099 -4.003 1.00 90.81 75 GLN A O 1
ATOM 570 N N . PHE A 1 76 ? -2.507 2.361 -2.748 1.00 92.12 76 PHE A N 1
ATOM 571 C CA . PHE A 1 76 ? -2.473 1.017 -3.327 1.00 92.12 76 PHE A CA 1
ATOM 572 C C . PHE A 1 76 ? -2.809 -0.051 -2.288 1.00 92.12 76 PHE A C 1
ATOM 574 O O . PHE A 1 76 ? -2.584 0.118 -1.094 1.00 92.12 76 PHE A O 1
ATOM 581 N N . LYS A 1 77 ? -3.332 -1.189 -2.758 1.00 87.38 77 LYS A N 1
ATOM 582 C CA . LYS A 1 77 ? -3.655 -2.349 -1.908 1.00 87.38 77 LYS A CA 1
ATOM 583 C C . LYS A 1 77 ? -2.433 -3.218 -1.588 1.00 87.38 77 LYS A C 1
ATOM 585 O O . LYS A 1 77 ? -2.505 -4.077 -0.719 1.00 87.38 77 LYS A O 1
ATOM 590 N N . SER A 1 78 ? -1.321 -3.034 -2.304 1.00 89.12 78 SER A N 1
ATOM 591 C CA . SER A 1 78 ? -0.105 -3.832 -2.137 1.00 89.12 78 SER A CA 1
ATOM 592 C C . SER A 1 78 ? 1.151 -3.071 -2.559 1.00 89.12 78 SER A C 1
ATOM 594 O O . SER A 1 78 ? 1.108 -2.169 -3.401 1.00 89.12 78 SER A O 1
ATOM 596 N N . LYS A 1 79 ? 2.297 -3.480 -1.998 1.00 88.94 79 LYS A N 1
ATOM 597 C CA . LYS A 1 79 ? 3.610 -2.910 -2.333 1.00 88.94 79 LYS A CA 1
ATOM 598 C C . LYS A 1 79 ? 3.973 -3.150 -3.799 1.00 88.94 79 LYS A C 1
ATOM 600 O O . LYS A 1 79 ? 4.540 -2.269 -4.433 1.00 88.94 79 LYS A O 1
ATOM 605 N N . ALA A 1 80 ? 3.610 -4.313 -4.344 1.00 89.25 80 ALA A N 1
ATOM 606 C CA . ALA A 1 80 ? 3.822 -4.637 -5.752 1.00 89.25 80 ALA A CA 1
ATOM 607 C C . ALA A 1 80 ? 3.027 -3.703 -6.679 1.00 89.25 80 ALA A C 1
ATOM 609 O O . ALA A 1 80 ? 3.590 -3.183 -7.637 1.00 89.25 80 ALA A O 1
ATOM 610 N N . GLY A 1 81 ? 1.756 -3.425 -6.360 1.00 90.81 81 GLY A N 1
ATOM 611 C CA . GLY A 1 81 ? 0.926 -2.501 -7.138 1.00 90.81 81 GLY A CA 1
ATOM 612 C C . GLY A 1 81 ? 1.467 -1.072 -7.121 1.00 90.81 81 GLY A C 1
ATOM 613 O O . GLY A 1 81 ? 1.576 -0.445 -8.173 1.00 90.81 81 GLY A O 1
ATOM 614 N N . LEU A 1 82 ? 1.888 -0.587 -5.946 1.00 92.31 82 LEU A N 1
ATOM 615 C CA . LEU A 1 82 ? 2.557 0.711 -5.832 1.00 92.31 82 LEU A CA 1
ATOM 616 C C . LEU A 1 82 ? 3.866 0.744 -6.633 1.00 92.31 82 LEU A C 1
ATOM 618 O O . LEU A 1 82 ? 4.145 1.726 -7.320 1.00 92.31 82 LEU A O 1
ATOM 622 N N . ASN A 1 83 ? 4.673 -0.317 -6.550 1.00 89.31 83 ASN A N 1
ATOM 623 C CA . ASN A 1 83 ? 5.941 -0.408 -7.265 1.00 89.31 83 ASN A CA 1
ATOM 624 C C . ASN A 1 83 ? 5.720 -0.370 -8.782 1.00 89.31 83 ASN A C 1
ATOM 626 O O . ASN A 1 83 ? 6.312 0.473 -9.447 1.00 89.31 83 ASN A O 1
ATOM 630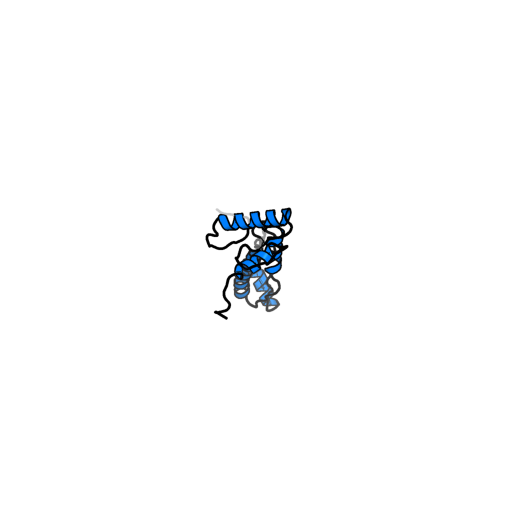 N N . TYR A 1 84 ? 4.798 -1.181 -9.305 1.00 90.69 84 TYR A N 1
ATOM 631 C CA . TYR A 1 84 ? 4.444 -1.174 -10.723 1.00 90.69 84 TYR A CA 1
ATOM 632 C C . TYR A 1 84 ? 3.933 0.194 -11.179 1.00 90.69 84 TYR A C 1
ATOM 634 O O . TYR A 1 84 ? 4.421 0.729 -12.169 1.00 90.69 84 TYR A O 1
ATOM 642 N N . HIS A 1 85 ? 3.015 0.803 -10.424 1.00 91.19 85 HIS A N 1
ATOM 643 C CA . HIS A 1 85 ? 2.534 2.152 -10.717 1.00 91.19 85 HIS A CA 1
ATOM 644 C C . HIS A 1 85 ? 3.680 3.164 -10.772 1.00 91.19 85 HIS A C 1
ATOM 646 O O . HIS A 1 85 ? 3.780 3.947 -11.711 1.00 91.19 85 HIS A O 1
ATOM 652 N N . THR A 1 86 ? 4.573 3.123 -9.787 1.00 86.06 86 THR A N 1
ATOM 653 C CA . THR A 1 86 ? 5.739 4.006 -9.753 1.00 86.06 86 THR A CA 1
ATOM 654 C C . THR A 1 86 ? 6.643 3.751 -10.962 1.00 86.06 86 THR A C 1
ATOM 656 O O . THR A 1 86 ? 7.161 4.697 -11.549 1.00 86.06 86 THR A O 1
ATOM 659 N N . MET A 1 87 ? 6.790 2.493 -11.386 1.00 85.00 87 MET A N 1
ATOM 660 C CA . MET A 1 87 ? 7.579 2.110 -12.556 1.00 85.00 87 MET A CA 1
ATOM 661 C C . MET A 1 87 ? 6.965 2.477 -13.908 1.00 85.00 87 MET A C 1
ATOM 663 O O . MET A 1 87 ? 7.707 2.727 -14.855 1.00 85.00 87 MET A O 1
ATOM 667 N N . ALA A 1 88 ? 5.644 2.519 -14.010 1.00 84.38 88 ALA A N 1
ATOM 668 C CA . ALA A 1 88 ? 4.952 2.901 -15.234 1.00 84.38 88 ALA A CA 1
ATOM 669 C C . ALA A 1 88 ? 4.817 4.428 -15.354 1.00 84.38 88 ALA A C 1
ATOM 671 O O . ALA A 1 88 ? 5.128 5.002 -16.393 1.00 84.38 88 ALA A O 1
ATOM 672 N N . GLU A 1 89 ? 4.434 5.089 -14.260 1.00 82.50 89 GLU A N 1
ATOM 673 C CA . GLU A 1 89 ? 3.980 6.486 -14.274 1.00 82.50 89 GLU A CA 1
ATOM 674 C C . GLU A 1 89 ? 5.036 7.470 -13.748 1.00 82.50 89 GLU A C 1
ATOM 676 O O . GLU A 1 89 ? 5.018 8.657 -14.074 1.00 82.50 89 GLU A O 1
ATOM 681 N N . HIS A 1 90 ? 5.957 7.005 -12.897 1.00 81.38 90 HIS A N 1
ATOM 682 C CA . HIS A 1 90 ? 6.872 7.871 -12.140 1.00 81.38 90 HIS A CA 1
ATOM 683 C C . HIS A 1 90 ? 8.354 7.484 -12.256 1.00 81.38 90 HIS A C 1
ATOM 685 O O . HIS A 1 90 ? 9.210 8.115 -11.628 1.00 81.38 90 HIS A O 1
ATOM 691 N N . VAL A 1 91 ? 8.717 6.533 -13.128 1.00 64.12 91 VAL A N 1
ATOM 692 C CA . VAL A 1 91 ? 10.112 6.105 -13.391 1.00 64.12 91 VAL A CA 1
ATOM 693 C C . VAL A 1 91 ? 10.903 7.116 -14.229 1.00 64.12 91 VAL A C 1
ATOM 695 O O . VAL A 1 91 ? 11.826 6.796 -14.988 1.00 64.12 91 VAL A O 1
ATOM 698 N N . ASN A 1 92 ? 10.635 8.394 -13.981 1.00 54.50 92 ASN A N 1
ATOM 699 C CA . ASN A 1 92 ? 11.662 9.405 -14.109 1.00 54.50 92 ASN A CA 1
ATOM 700 C C . ASN A 1 92 ? 12.480 9.597 -12.821 1.00 54.50 92 ASN A C 1
ATOM 702 O O . ASN A 1 92 ? 13.650 9.950 -12.936 1.00 54.50 92 ASN A O 1
ATOM 706 N N . LYS A 1 93 ? 11.962 9.307 -11.611 1.00 51.88 93 LYS A N 1
ATOM 707 C CA . LYS A 1 93 ? 12.767 9.459 -10.381 1.00 51.88 93 LYS A CA 1
ATOM 708 C C . LYS A 1 93 ? 12.150 8.806 -9.135 1.00 51.88 93 LYS A C 1
ATOM 710 O O . LYS A 1 93 ? 11.505 9.482 -8.349 1.00 51.88 93 LYS A O 1
ATOM 715 N N . THR A 1 94 ? 12.430 7.528 -8.885 1.00 42.16 94 THR A N 1
ATOM 716 C CA . THR A 1 94 ? 12.313 6.964 -7.527 1.00 42.16 94 THR A CA 1
ATOM 717 C C . THR A 1 94 ? 13.432 5.990 -7.224 1.00 42.16 94 THR A C 1
ATOM 719 O O . THR A 1 94 ? 13.362 4.810 -7.563 1.00 42.16 94 THR A O 1
ATOM 722 N N . ALA A 1 95 ? 14.427 6.488 -6.508 1.00 38.44 95 ALA A N 1
ATOM 723 C CA . ALA A 1 95 ? 15.024 5.741 -5.419 1.00 38.44 95 ALA A CA 1
ATOM 724 C C . ALA A 1 95 ? 14.941 6.656 -4.190 1.00 38.44 95 ALA A C 1
ATOM 726 O O . ALA A 1 95 ? 15.615 7.685 -4.174 1.00 38.44 95 ALA A O 1
ATOM 727 N N . PRO A 1 96 ? 14.085 6.368 -3.197 1.00 56.06 96 PRO A N 1
ATOM 728 C CA . PRO A 1 96 ? 14.257 6.913 -1.868 1.00 56.06 96 PRO A CA 1
ATOM 729 C C . PRO A 1 96 ? 15.049 5.884 -1.060 1.00 56.06 96 PRO A C 1
ATOM 731 O O . PRO A 1 96 ? 14.475 4.906 -0.592 1.00 56.06 96 PRO A O 1
ATOM 734 N N . VAL A 1 97 ? 16.366 6.067 -0.989 1.00 48.41 97 VAL A N 1
ATOM 735 C CA . VAL A 1 97 ? 17.181 5.883 0.223 1.00 48.41 97 VAL A CA 1
ATOM 736 C C . VAL A 1 97 ? 18.644 6.146 -0.142 1.00 48.41 97 VAL A C 1
ATOM 738 O O . VAL A 1 97 ? 19.228 5.470 -0.981 1.00 48.41 97 VAL A O 1
ATOM 741 N N . GLU A 1 98 ? 19.165 7.232 0.419 1.00 46.22 98 GLU A N 1
ATOM 742 C CA . GLU A 1 98 ? 20.530 7.373 0.934 1.00 46.22 98 GLU A CA 1
ATOM 743 C C . GLU A 1 98 ? 21.598 6.455 0.321 1.00 46.22 98 GLU A C 1
ATOM 745 O O . GLU A 1 98 ? 22.020 5.464 0.900 1.00 46.22 98 GLU A O 1
ATOM 750 N N . ALA A 1 99 ? 22.075 6.833 -0.854 1.00 42.34 99 ALA A N 1
ATOM 751 C CA . ALA A 1 99 ? 23.459 6.665 -1.266 1.00 42.34 99 ALA A CA 1
ATOM 752 C C . ALA A 1 99 ? 23.637 7.577 -2.472 1.00 42.34 99 ALA A C 1
ATOM 754 O O . ALA A 1 99 ? 22.787 7.606 -3.364 1.00 42.34 99 ALA A O 1
ATOM 755 N N . ALA A 1 100 ? 24.706 8.360 -2.479 1.00 48.72 100 ALA A N 1
ATOM 756 C CA . ALA A 1 100 ? 25.104 9.167 -3.615 1.00 48.72 100 ALA A CA 1
ATOM 757 C C . ALA A 1 100 ? 25.254 8.272 -4.858 1.00 48.72 100 ALA A C 1
ATOM 759 O O . ALA A 1 100 ? 26.301 7.676 -5.079 1.00 48.72 100 ALA A O 1
ATOM 760 N N . VAL A 1 101 ? 24.198 8.147 -5.666 1.00 52.47 101 VAL A N 1
ATOM 761 C CA . VAL A 1 101 ? 24.320 7.626 -7.026 1.00 52.47 101 VAL A CA 1
ATOM 762 C C . VAL A 1 101 ? 24.928 8.771 -7.834 1.00 52.47 101 VAL A C 1
ATOM 764 O O . VAL A 1 101 ? 24.295 9.831 -7.909 1.00 52.47 101 VAL A O 1
ATOM 767 N N . PRO A 1 102 ? 26.147 8.621 -8.385 1.00 52.47 102 PRO A N 1
ATOM 768 C CA . PRO A 1 102 ? 26.790 9.687 -9.135 1.00 52.47 102 PRO A CA 1
ATOM 769 C C . PRO A 1 102 ? 25.857 10.161 -10.248 1.00 52.47 102 PRO A C 1
ATOM 771 O O . PRO A 1 102 ? 25.258 9.348 -10.953 1.00 52.47 102 PRO A O 1
ATOM 774 N N . LEU A 1 103 ? 25.741 11.479 -10.408 1.00 53.16 103 LEU A N 1
ATOM 775 C CA . LEU A 1 103 ? 24.958 12.150 -11.454 1.00 53.16 103 LEU A CA 1
ATOM 776 C C . LEU A 1 103 ? 25.175 11.527 -12.854 1.00 53.16 103 LEU A C 1
ATOM 778 O O . LEU A 1 103 ? 24.258 11.510 -13.675 1.00 53.16 103 LEU A O 1
ATOM 782 N N . SER A 1 104 ? 26.357 10.947 -13.075 1.00 56.53 104 SER A N 1
ATOM 783 C CA . SER A 1 104 ? 26.762 10.194 -14.263 1.00 56.53 104 SER A CA 1
ATOM 784 C C . SER A 1 104 ? 25.880 8.971 -14.567 1.00 56.53 104 SER A C 1
ATOM 786 O O . SER A 1 104 ? 25.399 8.851 -15.689 1.00 56.53 104 SER A O 1
ATOM 788 N N . GLU A 1 105 ? 25.544 8.132 -13.579 1.00 58.53 105 GLU A N 1
ATOM 789 C CA . GLU A 1 105 ? 24.795 6.871 -13.784 1.00 58.53 105 GLU A CA 1
ATOM 790 C C . GLU A 1 105 ? 23.335 7.113 -14.228 1.00 58.53 105 GLU A C 1
ATOM 792 O O . GLU A 1 105 ? 22.730 6.326 -14.965 1.00 58.53 105 GLU A O 1
ATOM 797 N N . LEU A 1 106 ? 22.740 8.235 -13.801 1.00 63.03 106 LEU A N 1
ATOM 798 C CA . LEU A 1 106 ? 21.419 8.668 -14.271 1.00 63.03 106 LEU A CA 1
ATOM 799 C C . LEU A 1 106 ? 21.473 9.142 -15.730 1.00 63.03 106 LEU A C 1
ATOM 801 O O . LEU A 1 106 ? 20.560 8.835 -16.506 1.00 63.03 106 LEU A O 1
ATOM 805 N N . GLY A 1 107 ? 22.548 9.846 -16.100 1.00 69.94 107 GLY A N 1
ATOM 806 C CA . GLY A 1 107 ? 22.829 10.254 -17.475 1.00 69.94 107 GLY A CA 1
ATOM 807 C C . GLY A 1 107 ? 23.043 9.054 -18.396 1.00 69.94 107 GLY A C 1
ATOM 808 O O . GLY A 1 107 ? 22.460 9.000 -19.483 1.00 69.94 107 GLY A O 1
ATOM 809 N N . ASP A 1 108 ? 23.770 8.041 -17.927 1.00 71.81 108 ASP A N 1
ATOM 810 C CA . ASP A 1 108 ? 23.967 6.789 -18.657 1.00 71.81 108 ASP A CA 1
ATOM 811 C C . ASP A 1 108 ? 22.639 6.074 -18.908 1.00 71.81 108 ASP A C 1
ATOM 813 O O . ASP A 1 108 ? 22.369 5.621 -20.024 1.00 71.81 108 ASP A O 1
ATOM 817 N N . ARG A 1 109 ? 21.737 6.049 -17.920 1.00 78.94 109 ARG A N 1
ATOM 818 C CA . ARG A 1 109 ? 20.410 5.440 -18.091 1.00 78.94 109 ARG A CA 1
ATOM 819 C C . ARG A 1 109 ? 19.572 6.152 -19.153 1.00 78.94 109 ARG A C 1
ATOM 821 O O . ARG A 1 109 ? 18.903 5.488 -19.951 1.00 78.94 109 ARG A O 1
ATOM 828 N N . GLU A 1 110 ? 19.582 7.483 -19.171 1.00 80.44 110 GLU A N 1
ATOM 829 C CA . GLU A 1 110 ? 18.870 8.257 -20.193 1.00 80.44 110 GLU A CA 1
ATOM 830 C C . GLU A 1 110 ? 19.488 8.057 -21.583 1.00 80.44 110 GLU A C 1
ATOM 832 O O . GLU A 1 110 ? 18.764 7.843 -22.561 1.00 80.44 110 GLU A O 1
ATOM 837 N N . ARG A 1 111 ? 20.821 8.049 -21.670 1.00 84.81 111 ARG A N 1
ATOM 838 C CA . ARG A 1 1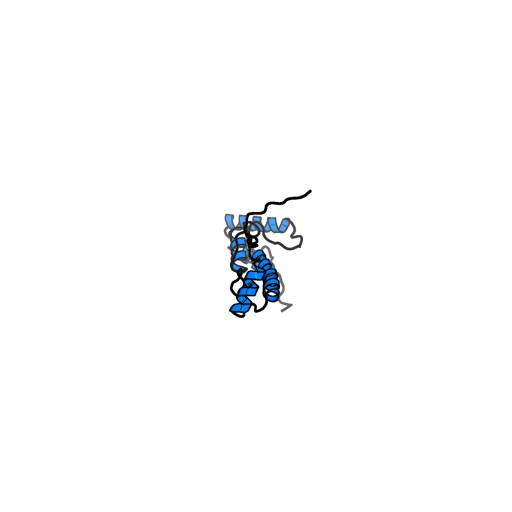11 ? 21.553 7.778 -22.910 1.00 84.81 111 ARG A CA 1
ATOM 839 C C . ARG A 1 111 ? 21.220 6.396 -23.469 1.00 84.81 111 ARG A C 1
ATOM 841 O O . ARG A 1 111 ? 20.889 6.291 -24.649 1.00 84.81 111 ARG A O 1
ATOM 848 N N . LEU A 1 112 ? 21.215 5.357 -22.634 1.00 84.06 112 LEU A N 1
ATOM 849 C CA . LE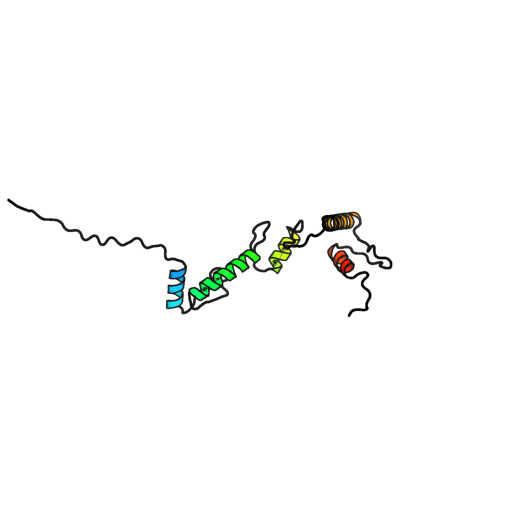U A 1 112 ? 20.855 3.993 -23.039 1.00 84.06 112 LEU A CA 1
ATOM 850 C C . LEU A 1 112 ? 19.402 3.904 -23.529 1.00 84.06 112 LEU A C 1
ATOM 852 O O . LEU A 1 112 ? 19.134 3.224 -24.519 1.00 84.06 112 LEU A O 1
ATOM 856 N N . ARG A 1 113 ? 18.461 4.634 -22.907 1.00 84.62 113 ARG A N 1
ATOM 857 C CA . ARG A 1 113 ? 17.084 4.742 -23.431 1.00 84.62 113 ARG A CA 1
ATOM 858 C C . ARG A 1 113 ? 17.045 5.401 -24.808 1.00 84.62 113 ARG A C 1
ATOM 860 O O . ARG A 1 113 ? 16.357 4.890 -25.689 1.00 84.62 113 ARG A O 1
ATOM 867 N N . LYS A 1 114 ? 17.760 6.516 -25.003 1.00 84.06 114 LYS A N 1
ATOM 868 C CA . LYS A 1 114 ? 17.838 7.200 -26.308 1.00 84.06 114 LYS A CA 1
ATOM 869 C C . LYS A 1 114 ? 18.435 6.276 -27.370 1.00 84.06 114 LYS A C 1
ATOM 871 O O . LYS A 1 114 ? 17.872 6.160 -28.453 1.00 84.06 114 LYS A O 1
ATOM 876 N N . MET A 1 115 ? 19.496 5.546 -27.029 1.00 84.62 115 MET A N 1
ATOM 877 C CA . MET A 1 115 ? 20.114 4.563 -27.919 1.00 84.62 115 MET A CA 1
ATOM 878 C C . MET A 1 115 ? 19.176 3.399 -28.262 1.00 84.62 115 MET A C 1
ATOM 880 O O . MET A 1 115 ? 19.100 3.035 -29.429 1.00 84.62 115 MET A O 1
ATOM 884 N N . LEU A 1 116 ? 18.410 2.852 -27.310 1.00 87.12 116 LEU A N 1
ATOM 885 C CA . LEU A 1 116 ? 17.382 1.841 -27.614 1.00 87.12 116 LEU A CA 1
ATOM 886 C C . LEU A 1 116 ? 16.291 2.386 -28.530 1.00 87.12 116 LEU A C 1
ATOM 888 O O . LEU A 1 116 ? 15.860 1.690 -29.442 1.00 87.12 116 LEU A O 1
ATOM 892 N N . LYS A 1 117 ? 15.863 3.632 -28.313 1.00 85.81 117 LYS A N 1
ATOM 893 C CA . LYS A 1 117 ? 14.844 4.272 -29.148 1.00 85.81 117 LYS A CA 1
ATOM 894 C C . LYS A 1 117 ? 15.336 4.519 -30.578 1.00 85.81 117 LYS A C 1
ATOM 896 O O . LYS A 1 117 ? 14.547 4.401 -31.506 1.00 85.81 117 LYS A O 1
ATOM 901 N N . GLN A 1 118 ? 16.613 4.860 -30.752 1.00 86.88 118 GLN A N 1
ATOM 902 C CA . GLN A 1 118 ? 17.199 5.172 -32.059 1.00 86.88 118 GLN A CA 1
ATOM 903 C C . GLN A 1 118 ? 17.683 3.926 -32.814 1.00 86.88 118 GLN A C 1
ATOM 905 O O . GLN A 1 118 ? 17.442 3.800 -34.008 1.00 86.88 118 GLN A O 1
ATOM 910 N N . MET A 1 119 ? 18.381 3.0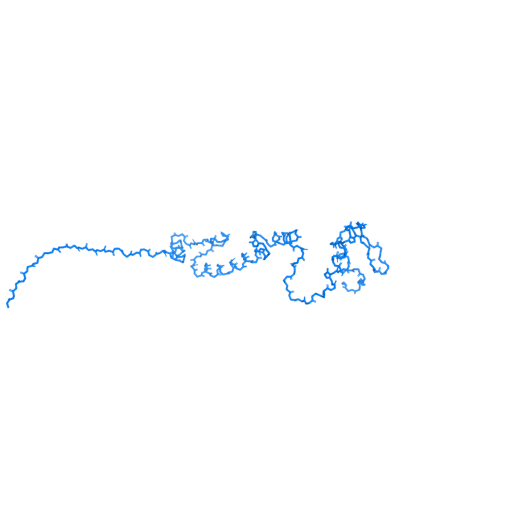18 -32.128 1.00 83.12 119 MET A N 1
ATOM 911 C CA . MET A 1 119 ? 19.073 1.872 -32.733 1.00 83.12 119 MET A CA 1
ATOM 912 C C . MET A 1 119 ? 18.352 0.536 -32.501 1.00 83.12 119 MET A C 1
ATOM 914 O O . MET A 1 119 ? 18.771 -0.485 -33.043 1.00 83.12 119 MET A O 1
ATOM 918 N N . GLY A 1 120 ? 17.315 0.498 -31.657 1.00 86.50 120 GLY A N 1
ATOM 919 C CA . GLY A 1 120 ? 16.537 -0.707 -31.330 1.00 86.50 120 GLY A CA 1
ATOM 920 C C . GLY A 1 120 ? 17.269 -1.750 -30.476 1.00 86.50 120 GLY A C 1
ATOM 921 O O . GLY A 1 120 ? 16.639 -2.665 -29.948 1.00 86.50 120 GLY A O 1
ATOM 922 N N . LYS A 1 121 ? 18.595 -1.633 -30.325 1.00 90.75 121 LYS A N 1
ATOM 923 C CA . LYS A 1 121 ? 19.439 -2.603 -29.623 1.00 90.75 121 LYS A CA 1
ATOM 924 C C . LYS A 1 121 ? 20.660 -1.959 -28.963 1.00 90.75 121 LYS A C 1
ATOM 926 O O . LYS A 1 121 ? 21.274 -1.055 -29.524 1.00 90.75 121 LYS A O 1
ATOM 931 N N . LEU A 1 122 ? 21.034 -2.463 -27.791 1.00 90.31 122 LEU A N 1
ATOM 932 C CA . LEU A 1 122 ? 22.238 -2.100 -27.038 1.00 90.31 122 LEU A CA 1
ATOM 933 C C . LEU A 1 122 ? 23.235 -3.252 -27.062 1.00 90.31 122 LEU A C 1
ATOM 935 O O . LEU A 1 122 ? 22.835 -4.400 -26.890 1.00 90.31 122 LEU A O 1
ATOM 939 N N . LYS A 1 123 ? 24.521 -2.946 -27.231 1.00 89.56 123 LYS A N 1
ATOM 940 C CA . LYS A 1 123 ? 25.615 -3.923 -27.178 1.00 89.56 123 LYS A CA 1
ATOM 941 C C . LYS A 1 123 ? 26.382 -3.778 -25.869 1.00 89.56 123 LYS A C 1
ATOM 943 O O . LYS A 1 123 ? 26.533 -2.659 -25.378 1.00 89.56 123 LYS A O 1
ATOM 948 N N . CYS A 1 124 ? 26.859 -4.890 -25.319 1.00 87.56 124 CYS A N 1
ATOM 949 C CA . CYS A 1 124 ? 27.761 -4.858 -24.172 1.00 87.56 124 CYS A CA 1
ATOM 950 C C . CYS A 1 124 ? 29.131 -4.274 -24.581 1.00 87.56 124 CYS A C 1
ATOM 952 O O . CYS A 1 124 ? 29.665 -4.697 -25.604 1.00 87.56 124 CYS A O 1
ATOM 954 N N . PRO A 1 125 ? 29.704 -3.322 -23.820 1.00 83.94 125 PRO A N 1
ATOM 955 C CA . PRO A 1 125 ? 31.040 -2.785 -24.087 1.00 83.94 125 PRO A CA 1
ATOM 956 C C . PRO A 1 125 ? 32.179 -3.684 -23.573 1.00 83.94 125 PRO A C 1
ATOM 958 O O . PRO A 1 125 ? 33.337 -3.372 -23.819 1.00 83.94 125 PRO A O 1
ATOM 961 N N . ASN A 1 126 ? 31.875 -4.760 -22.838 1.00 83.31 126 ASN A N 1
ATOM 962 C CA . ASN A 1 126 ? 32.890 -5.637 -22.255 1.00 83.31 126 ASN A CA 1
ATOM 963 C C . ASN A 1 126 ? 33.628 -6.442 -23.336 1.00 83.31 126 ASN A C 1
ATOM 965 O O . ASN A 1 126 ? 32.988 -7.098 -24.164 1.00 83.31 126 ASN A O 1
ATOM 969 N N . GLU A 1 127 ? 34.960 -6.445 -23.285 1.00 81.75 127 GLU A N 1
ATOM 970 C CA . GLU A 1 127 ? 35.797 -7.201 -24.217 1.00 81.75 127 GLU A CA 1
ATOM 971 C C . GLU A 1 127 ? 35.479 -8.703 -24.127 1.00 81.75 127 GLU A C 1
ATOM 973 O O . GLU A 1 127 ? 35.363 -9.277 -23.044 1.00 81.75 127 GLU A O 1
ATOM 978 N N . GLY A 1 128 ? 35.244 -9.336 -25.280 1.00 80.81 128 GLY A N 1
ATOM 979 C CA . GLY A 1 128 ? 34.824 -10.740 -25.364 1.00 80.81 128 GLY A CA 1
ATOM 980 C C . GLY A 1 128 ? 33.324 -10.998 -25.162 1.00 80.81 128 GLY A C 1
ATOM 981 O O . GLY A 1 128 ? 32.889 -12.140 -25.301 1.00 80.81 128 GLY A O 1
ATOM 982 N N . CYS A 1 129 ? 32.499 -9.975 -24.894 1.00 86.00 129 CYS A N 1
ATOM 983 C CA . CYS A 1 129 ? 31.047 -10.133 -24.810 1.00 86.00 129 CYS A CA 1
ATOM 984 C C . CYS A 1 129 ? 30.336 -9.676 -26.092 1.00 86.00 129 CYS A C 1
ATOM 986 O O . CYS A 1 129 ? 30.368 -8.506 -26.463 1.00 86.00 129 CYS A O 1
ATOM 988 N N . VAL A 1 130 ? 29.602 -10.590 -26.733 1.00 87.50 130 VAL A N 1
ATOM 989 C CA . VAL A 1 130 ? 28.798 -10.307 -27.941 1.00 87.50 130 VAL A CA 1
ATOM 990 C C . VAL A 1 130 ? 27.307 -10.085 -27.646 1.00 87.50 130 VAL A C 1
ATOM 992 O O . VAL A 1 130 ? 26.478 -10.030 -28.557 1.00 87.50 130 VAL A O 1
ATOM 995 N N . ALA A 1 131 ? 26.936 -9.958 -26.368 1.00 88.12 131 ALA A N 1
ATOM 996 C CA . ALA A 1 131 ? 25.541 -9.857 -25.966 1.00 88.12 131 ALA A CA 1
ATOM 997 C C . ALA A 1 131 ? 24.892 -8.552 -26.457 1.00 88.12 131 ALA A C 1
ATOM 999 O O . ALA A 1 131 ? 25.453 -7.457 -26.347 1.00 88.12 131 ALA A O 1
ATOM 1000 N N . THR A 1 132 ? 23.677 -8.690 -26.987 1.00 90.00 132 THR A N 1
ATOM 1001 C CA . THR A 1 132 ? 22.869 -7.593 -27.521 1.00 90.00 132 THR A CA 1
ATOM 1002 C C . THR A 1 132 ? 21.479 -7.623 -26.891 1.00 90.00 132 THR A C 1
ATOM 1004 O O . THR A 1 132 ? 20.893 -8.691 -26.733 1.00 90.00 132 THR A O 1
ATOM 1007 N N . PHE A 1 133 ? 20.937 -6.457 -26.545 1.00 91.12 133 PHE A N 1
ATOM 1008 C CA . PHE A 1 133 ? 19.694 -6.329 -25.783 1.00 91.12 133 PHE A CA 1
ATOM 1009 C C . PHE A 1 133 ? 18.734 -5.359 -26.456 1.00 91.12 133 PHE A C 1
ATOM 1011 O O . PHE A 1 133 ? 19.112 -4.238 -26.780 1.00 91.12 133 PHE A O 1
ATOM 1018 N N . SER A 1 134 ? 17.475 -5.761 -26.606 1.00 89.19 134 SER A N 1
ATOM 1019 C CA . SER A 1 134 ? 16.377 -4.907 -27.085 1.00 89.19 134 SER A CA 1
ATOM 1020 C C . SER A 1 134 ? 15.659 -4.155 -25.956 1.00 89.19 134 SER A C 1
ATOM 1022 O O . SER A 1 134 ? 14.746 -3.374 -26.209 1.00 89.19 134 SER A O 1
ATOM 1024 N N . SER A 1 135 ? 16.057 -4.368 -24.696 1.00 85.12 135 SER A N 1
ATOM 1025 C CA . SER A 1 135 ? 15.474 -3.699 -23.534 1.00 85.12 135 SER A CA 1
ATOM 1026 C C . SER A 1 135 ? 16.541 -3.209 -22.561 1.00 85.12 135 SER A C 1
ATOM 1028 O O . SER A 1 135 ? 17.584 -3.838 -22.365 1.00 85.12 135 SER A O 1
ATOM 1030 N N . LEU A 1 136 ? 16.249 -2.083 -21.904 1.00 85.56 136 LEU A N 1
ATOM 1031 C CA . LEU A 1 136 ? 17.135 -1.496 -20.900 1.00 85.56 136 LEU A CA 1
ATOM 1032 C C . LEU A 1 136 ? 17.297 -2.432 -19.699 1.00 85.56 136 LEU A C 1
ATOM 1034 O O . LEU A 1 136 ? 18.391 -2.570 -19.166 1.00 85.56 136 LEU A O 1
ATOM 1038 N N . MET A 1 137 ? 16.211 -3.097 -19.299 1.00 82.69 137 MET A N 1
ATOM 1039 C CA . MET A 1 137 ? 16.207 -4.004 -18.155 1.00 82.69 137 MET A CA 1
ATOM 1040 C C . MET A 1 137 ? 17.099 -5.230 -18.401 1.00 82.69 137 MET A C 1
ATOM 1042 O O . MET A 1 137 ? 17.874 -5.603 -17.522 1.00 82.69 137 MET A O 1
ATOM 1046 N N . GLY A 1 138 ? 17.048 -5.815 -19.606 1.00 84.00 138 GLY A N 1
ATOM 1047 C CA . GLY A 1 138 ? 17.914 -6.935 -19.990 1.00 84.00 138 GLY A CA 1
ATOM 1048 C C . GLY A 1 138 ? 19.393 -6.544 -20.018 1.00 84.00 138 GLY A C 1
ATOM 1049 O O . GLY A 1 138 ? 20.227 -7.258 -19.462 1.00 84.00 138 GLY A O 1
ATOM 1050 N N . TYR A 1 139 ? 19.703 -5.369 -20.576 1.00 86.94 139 TYR A N 1
ATOM 1051 C CA . TYR A 1 139 ? 21.061 -4.819 -20.572 1.00 86.94 139 TYR A CA 1
ATOM 1052 C C . TYR A 1 139 ? 21.584 -4.590 -19.145 1.00 86.94 139 TYR A C 1
ATOM 1054 O O . TYR A 1 139 ? 22.679 -5.035 -18.814 1.00 86.94 139 TYR A O 1
ATOM 1062 N N . GLN A 1 140 ? 20.788 -3.972 -18.265 1.00 83.88 140 GLN A N 1
ATOM 1063 C CA . GLN A 1 140 ? 21.170 -3.722 -16.868 1.00 83.88 140 GLN A CA 1
ATOM 1064 C C . GLN A 1 140 ? 21.374 -5.012 -16.068 1.00 83.88 140 GLN A C 1
ATOM 1066 O O . GLN A 1 140 ? 22.271 -5.091 -15.229 1.00 83.88 140 GLN A O 1
ATOM 1071 N N . TYR A 1 141 ? 20.545 -6.028 -16.312 1.00 83.69 141 TYR A N 1
ATOM 1072 C CA . TYR A 1 141 ? 20.710 -7.336 -15.687 1.00 83.69 141 TYR A CA 1
ATOM 1073 C C . TYR A 1 141 ? 22.028 -7.992 -16.107 1.00 83.69 141 TYR A C 1
ATOM 1075 O O . TYR A 1 141 ? 22.784 -8.461 -15.254 1.00 83.69 141 TYR A O 1
ATOM 1083 N N . HIS A 1 142 ? 22.328 -7.970 -17.407 1.00 87.12 142 HIS A N 1
ATOM 1084 C CA . HIS A 1 142 ? 23.581 -8.484 -17.940 1.00 87.12 142 HIS A CA 1
ATOM 1085 C C . HIS A 1 142 ? 24.790 -7.707 -17.417 1.00 87.12 142 HIS A C 1
ATOM 1087 O O . HIS A 1 142 ? 25.732 -8.324 -16.936 1.00 87.12 142 HIS A O 1
ATOM 1093 N N . GLN A 1 143 ? 24.755 -6.374 -17.427 1.00 83.38 143 GLN A N 1
ATOM 1094 C CA . GLN A 1 143 ? 25.863 -5.519 -16.992 1.00 83.38 143 GLN A CA 1
ATOM 1095 C C . GLN A 1 143 ? 26.309 -5.804 -15.546 1.00 83.38 143 GLN A C 1
ATOM 1097 O O . GLN A 1 143 ? 27.495 -5.764 -15.249 1.00 83.38 143 GLN A O 1
ATOM 1102 N N . LYS A 1 144 ? 25.383 -6.165 -14.646 1.00 82.06 144 LYS A N 1
ATOM 1103 C CA . LYS A 1 144 ? 25.701 -6.509 -13.243 1.00 82.06 144 LYS A CA 1
ATOM 1104 C C . LYS A 1 144 ? 26.468 -7.829 -13.070 1.00 82.06 144 LYS A C 1
ATOM 1106 O O . LYS A 1 144 ? 26.968 -8.102 -11.972 1.00 82.06 144 LYS A O 1
ATOM 1111 N N . ARG A 1 145 ? 26.488 -8.672 -14.104 1.00 81.62 145 ARG A N 1
ATOM 1112 C CA . ARG A 1 145 ? 27.026 -10.044 -14.086 1.00 81.62 145 ARG A CA 1
ATOM 1113 C C . ARG A 1 145 ? 28.112 -10.275 -15.137 1.00 81.62 145 ARG A C 1
ATOM 1115 O O . ARG A 1 145 ? 28.961 -11.136 -14.947 1.00 81.62 145 ARG A O 1
ATOM 1122 N N . CYS A 1 146 ? 28.090 -9.517 -16.226 1.00 82.31 146 CYS A N 1
ATOM 1123 C CA . CYS A 1 146 ? 29.080 -9.576 -17.287 1.00 82.31 146 CYS A CA 1
ATOM 1124 C C . CYS A 1 146 ? 30.451 -9.157 -16.747 1.00 82.31 146 CYS A C 1
ATOM 1126 O O . CYS A 1 146 ? 30.556 -8.143 -16.063 1.00 82.31 146 CYS A O 1
ATOM 1128 N N . GLY A 1 147 ? 31.487 -9.940 -17.050 1.00 69.06 147 GLY A N 1
ATOM 1129 C CA . GLY A 1 147 ? 32.859 -9.682 -16.602 1.00 69.06 147 GLY A CA 1
ATOM 1130 C C . GLY A 1 147 ? 33.203 -10.203 -15.201 1.00 69.06 147 GLY A C 1
ATOM 1131 O O . GLY A 1 147 ? 34.340 -10.042 -14.770 1.00 69.06 147 GLY A O 1
ATOM 1132 N N . LYS A 1 148 ? 32.273 -10.852 -14.483 1.00 66.38 148 LYS A N 1
ATOM 1133 C CA . LYS A 1 148 ? 32.591 -11.551 -13.226 1.00 66.38 148 LYS A CA 1
ATOM 1134 C C . LYS A 1 148 ? 33.070 -12.971 -13.539 1.00 66.38 148 LYS A C 1
ATOM 1136 O O . LYS A 1 148 ? 32.345 -13.729 -14.179 1.00 66.38 148 LYS A O 1
ATOM 1141 N N . GLN A 1 149 ? 34.295 -13.302 -13.127 1.00 47.28 149 GLN A N 1
ATOM 1142 C CA . GLN A 1 149 ? 34.885 -14.635 -13.301 1.00 47.28 149 GLN A CA 1
ATOM 1143 C C . GLN A 1 149 ? 34.091 -15.709 -12.522 1.00 47.28 149 GLN A C 1
ATOM 1145 O O . GLN A 1 149 ? 33.505 -15.375 -11.491 1.00 47.28 149 GLN A O 1
ATOM 1150 N N . PRO A 1 150 ? 34.080 -16.989 -12.950 1.00 46.03 150 PRO A N 1
ATOM 1151 C CA . PRO A 1 150 ? 33.267 -18.050 -12.338 1.00 46.03 150 PRO A CA 1
ATOM 1152 C C . PRO A 1 150 ? 33.748 -18.576 -10.972 1.00 46.03 150 PRO A C 1
ATOM 1154 O O . PRO A 1 150 ? 33.255 -19.610 -10.538 1.00 46.03 150 PRO A O 1
ATOM 1157 N N . SER A 1 151 ? 34.718 -17.943 -10.307 1.00 43.12 151 SER A N 1
ATOM 1158 C CA . SER A 1 151 ? 35.454 -18.593 -9.210 1.00 43.12 151 SER A CA 1
ATOM 1159 C C . SER A 1 151 ? 34.910 -18.382 -7.793 1.00 43.12 151 SER A C 1
ATOM 1161 O O . SER A 1 151 ? 35.531 -18.881 -6.868 1.00 43.12 151 SER A O 1
ATOM 1163 N N . GLU A 1 152 ? 33.787 -17.694 -7.583 1.00 46.47 152 GLU A N 1
ATOM 1164 C CA . GLU A 1 152 ? 33.198 -17.546 -6.235 1.00 46.47 152 GLU A CA 1
ATOM 1165 C C . GLU A 1 152 ? 31.701 -17.898 -6.244 1.00 46.47 152 GLU A C 1
ATOM 1167 O O . GLU A 1 152 ? 30.840 -17.053 -5.980 1.00 46.47 152 GLU A O 1
ATOM 1172 N N . LEU A 1 153 ? 31.399 -19.146 -6.621 1.00 38.88 153 LEU A N 1
ATOM 1173 C CA . LEU A 1 153 ? 30.123 -19.802 -6.324 1.00 38.88 153 LEU A CA 1
ATOM 1174 C C . LEU A 1 153 ? 30.328 -20.856 -5.233 1.00 38.88 153 LEU A C 1
ATOM 1176 O O . LEU A 1 153 ? 31.329 -21.597 -5.342 1.00 38.88 153 LEU A O 1
#

Foldseek 3Di:
DDDDDDDDDDDDPPDDPPDPQDPLNVQVVCLVVPQWDAQPQLRPDIDNHSVVNVVVVVVSVVVQVCQAAPPPRDTDPDPVVSVVCCVVPPVVDDDPDDDCPDPVVNVVLVVVVVCCVVVQWDADPDPPGGDIDSDPVVVVVCVVPPPDDPPPD

pLDDT: mean 77.34, std 19.57, range [33.03, 96.38]

InterPro domains:
  IPR013087 Zinc finger C2H2-type [PS00028] (69-90)
  IPR013087 Zinc finger C2H2-type [PS50157] (67-95)
  IPR013087 Zinc finger C2H2-type [SM00355] (67-90)
  IPR013087 Zinc finger C2H2-type [SM00355] (122-144)
  IPR036236 Zinc finger C2H2 superfamily [SSF57667] (19-62)
  IPR036236 Zinc finger C2H2 superfamily [SSF57667] (66-92)
  IPR036236 Zinc finger C2H2 superfamily [SSF57667] (111-148)
  IPR048403 Zinc finger 512, zinc finger [PF21367] (69-88)
  IPR048408 Zinc finger protein 512, C2HC zinc finger [PF21276] (24-61)
  IPR052274 Krueppel-type C2H2 zinc-finger [PTHR22979] (4-153)

Secondary structure (DSSP, 8-state):
----------------------HHHHHHHHHHHHS-EE-TTTSS-EESSHHHHHHHHHHHHHHHHHTB-TTT--B-SSHHHHHHHHHHHSTTS---S-----HHHHHHHHHHHHHHHHHS-EE--STT---EESSHHHHHHHHTTTT--TT--

Organism: NCBI:txid129467

Radius of gyration: 32.33 Å; chains: 1; bounding box: 81×64×90 Å

Sequence (153 aa):
HAGSNAKKEATALATAPSTPATPEEQWQRIINEKGEVACPTCGMITRKTVLGLKKHMEVCQKLQDALKCQHCKKQFKSKAGLNYHTMAEHVNKTAPVEAAVPLSELGDRERLRKMLKQMGKLKCPNEGCVATFSSLMGYQYHQKRCGKQPSEL